Protein AF-A0A0L0CZX3-F1 (afdb_monomer_lite)

pLDDT: mean 78.78, std 16.46, range [32.69, 97.25]

Secondary structure (DSSP, 8-state):
-EE-TTS-----BTTTTGGGGG-SEEE--SS-----TTSBT--TT-TT--EEE--SS----HHHHHHHTTT-TT--EEE--SS--S-TT--GGG--PPP-TT--EEE-TTSHHHHHHHTTTTT-SEETTEEEEEETTEEEEEETT--------

Sequence (153 aa):
MLDLTHMNIKSIIYPLMIEAFFIPKIDLSNNSISEGYNGKGTLNFLYNLRELCLNNNKLKNFIFLMKNLYNLKLLEKLDVSNNHLVDMEQDLDQYEFVILPSLKYINISNTNIALLLNEKYKHKNILNTYNIVRHNNTVEYYNIPYRISEYNI

Foldseek 3Di:
DAEPAPVQDAWDAPPVCVVCLQPQEYAHEHHAYEQDPPRTRQPLSSLNHAYYHHDNYAYAAQQSVQVSCLNNLNHAEYEHANYAHYDLPDDLLPDDHRDNNNHAKYKHFNYVVLVCCVPVVVVDQDRNQWGWDDDDRITMTGGPPPPPPQDDD

Structure (mmCIF, N/CA/C/O backbone):
data_AF-A0A0L0CZX3-F1
#
_entry.id   AF-A0A0L0CZX3-F1
#
loop_
_atom_site.group_PDB
_atom_site.id
_atom_site.type_symbol
_atom_site.label_atom_id
_atom_site.label_alt_id
_atom_site.label_comp_id
_atom_site.label_asym_id
_atom_site.label_entity_id
_atom_site.label_seq_id
_atom_site.pdbx_PDB_ins_code
_atom_site.Cartn_x
_atom_site.Cartn_y
_atom_site.Cartn_z
_atom_site.occupancy
_atom_site.B_iso_or_equiv
_atom_site.auth_seq_id
_atom_site.auth_comp_id
_atom_site.auth_asym_id
_atom_site.auth_atom_id
_atom_site.pdbx_PDB_model_num
ATOM 1 N N . MET A 1 1 ? 0.659 -0.928 -18.078 1.00 91.56 1 MET A N 1
ATOM 2 C CA . MET A 1 1 ? 0.512 -1.710 -16.833 1.00 91.56 1 MET A CA 1
ATOM 3 C C . MET A 1 1 ? 1.497 -2.857 -16.916 1.00 91.56 1 MET A C 1
ATOM 5 O O . MET A 1 1 ? 1.606 -3.429 -17.992 1.00 91.56 1 MET A O 1
ATOM 9 N N . LEU A 1 2 ? 2.219 -3.141 -15.838 1.00 94.38 2 LEU A N 1
ATOM 10 C CA . LEU A 1 2 ? 3.127 -4.281 -15.722 1.00 94.38 2 LEU A CA 1
ATOM 11 C C . LEU A 1 2 ? 2.499 -5.293 -14.761 1.00 94.38 2 LEU A C 1
ATOM 13 O O . LEU A 1 2 ? 2.234 -4.954 -13.610 1.00 94.38 2 LEU A O 1
ATOM 17 N N . ASP A 1 3 ? 2.229 -6.494 -15.256 1.00 96.25 3 ASP A N 1
ATOM 18 C CA . ASP A 1 3 ? 1.679 -7.608 -14.483 1.00 96.25 3 ASP A CA 1
ATOM 19 C C . ASP A 1 3 ? 2.823 -8.544 -14.084 1.00 96.25 3 ASP A C 1
ATOM 21 O O . ASP A 1 3 ? 3.543 -9.054 -14.943 1.00 96.25 3 ASP A O 1
ATOM 25 N N . LEU A 1 4 ? 3.021 -8.705 -12.779 1.00 93.62 4 LEU A N 1
ATOM 26 C CA . LEU A 1 4 ? 4.022 -9.573 -12.163 1.00 93.62 4 LEU A CA 1
ATOM 27 C C . LEU A 1 4 ? 3.364 -10.539 -11.170 1.00 93.62 4 LEU A C 1
ATOM 29 O O . LEU A 1 4 ? 3.981 -10.958 -10.182 1.00 93.62 4 LEU A O 1
ATOM 33 N N . THR A 1 5 ? 2.090 -10.859 -11.386 1.00 96.88 5 THR A N 1
ATOM 34 C CA . THR A 1 5 ? 1.336 -11.730 -10.488 1.00 96.88 5 THR A CA 1
ATOM 35 C C . THR A 1 5 ? 1.850 -13.168 -10.540 1.00 96.88 5 THR A C 1
ATOM 37 O O . THR A 1 5 ? 2.301 -13.649 -11.578 1.00 96.88 5 THR A O 1
ATOM 40 N N . HIS A 1 6 ? 1.807 -13.876 -9.407 1.00 96.12 6 HIS A N 1
ATOM 41 C CA . HIS A 1 6 ? 2.163 -15.305 -9.321 1.00 96.12 6 HIS A CA 1
ATOM 42 C C . HIS A 1 6 ? 3.598 -15.668 -9.753 1.00 96.12 6 HIS A C 1
ATOM 44 O O . HIS A 1 6 ? 3.895 -16.825 -10.049 1.00 96.12 6 HIS A O 1
ATOM 50 N N . MET A 1 7 ? 4.527 -14.711 -9.743 1.00 94.88 7 MET A N 1
ATOM 51 C CA . MET A 1 7 ? 5.908 -14.919 -10.194 1.00 94.88 7 MET A CA 1
ATOM 52 C C . MET A 1 7 ? 6.859 -15.422 -9.092 1.00 94.88 7 MET A C 1
ATOM 54 O O . MET A 1 7 ? 8.066 -15.523 -9.313 1.00 94.88 7 MET A O 1
ATOM 58 N N . ASN A 1 8 ? 6.343 -15.732 -7.895 1.00 92.19 8 ASN A N 1
ATOM 59 C CA . ASN A 1 8 ? 7.135 -16.119 -6.718 1.00 92.19 8 ASN A CA 1
ATOM 60 C C . ASN A 1 8 ? 8.214 -15.076 -6.346 1.00 92.19 8 ASN A C 1
ATOM 62 O O . ASN A 1 8 ? 9.294 -15.402 -5.841 1.00 92.19 8 ASN A O 1
ATOM 66 N N . ILE A 1 9 ? 7.924 -13.797 -6.594 1.00 89.50 9 ILE A N 1
ATOM 67 C CA . ILE A 1 9 ? 8.816 -12.686 -6.272 1.00 89.50 9 ILE A CA 1
ATOM 68 C C . ILE A 1 9 ? 8.906 -12.567 -4.751 1.00 89.50 9 ILE A C 1
ATOM 70 O O . ILE A 1 9 ? 7.899 -12.472 -4.054 1.00 89.50 9 ILE A O 1
ATOM 74 N N . LYS A 1 10 ? 10.130 -12.571 -4.223 1.00 87.44 10 LYS A N 1
ATOM 75 C CA . LYS A 1 10 ? 10.396 -12.390 -2.783 1.00 87.44 10 LYS A CA 1
ATOM 76 C C . LYS A 1 10 ? 10.859 -10.981 -2.440 1.00 87.44 10 LYS A C 1
ATOM 78 O O . LYS A 1 10 ? 10.729 -10.540 -1.305 1.00 87.44 10 LYS A O 1
ATOM 83 N N . SER A 1 11 ? 11.432 -10.283 -3.413 1.00 80.56 11 SER A N 1
ATOM 84 C CA . SER A 1 11 ? 12.010 -8.961 -3.219 1.00 80.56 11 SER A CA 1
ATOM 85 C C . SER A 1 11 ? 12.056 -8.203 -4.532 1.00 80.56 11 SER A C 1
ATOM 87 O O . SER A 1 11 ? 12.367 -8.779 -5.572 1.00 80.56 11 SER A O 1
ATOM 89 N N . ILE A 1 12 ? 11.842 -6.899 -4.441 1.00 77.25 12 ILE A N 1
ATOM 90 C CA . ILE A 1 12 ? 11.952 -5.951 -5.545 1.00 77.25 12 ILE A CA 1
ATOM 91 C C . ILE A 1 12 ? 13.240 -5.168 -5.354 1.00 77.25 12 ILE A C 1
ATOM 93 O O . ILE A 1 12 ? 13.405 -4.485 -4.348 1.00 77.25 12 ILE A O 1
ATOM 97 N N . ILE A 1 13 ? 14.193 -5.340 -6.263 1.00 71.62 13 ILE A N 1
ATOM 98 C CA . ILE A 1 13 ? 15.561 -4.860 -6.065 1.00 71.62 13 ILE A CA 1
ATOM 99 C C . ILE A 1 13 ? 15.889 -3.844 -7.152 1.00 71.62 13 ILE A C 1
ATOM 101 O O . ILE A 1 13 ? 15.794 -4.136 -8.342 1.00 71.62 13 ILE A O 1
ATOM 105 N N . TYR A 1 14 ? 16.312 -2.654 -6.742 1.00 69.81 14 TYR A N 1
ATOM 106 C CA . TYR A 1 14 ? 16.993 -1.716 -7.626 1.00 69.81 14 TYR A CA 1
ATOM 107 C C . TYR A 1 14 ? 18.432 -2.207 -7.890 1.00 69.81 14 TYR A C 1
ATOM 109 O O . TYR A 1 14 ? 19.102 -2.592 -6.929 1.00 69.81 14 TYR A O 1
ATOM 117 N N . PRO A 1 15 ? 18.942 -2.194 -9.139 1.00 70.38 15 PRO A N 1
ATOM 118 C CA . PRO A 1 15 ? 18.359 -1.597 -10.346 1.00 70.38 15 PRO A CA 1
ATOM 119 C C . PRO A 1 15 ? 17.581 -2.572 -11.252 1.00 70.38 15 PRO A C 1
ATOM 121 O O . PRO A 1 15 ? 17.220 -2.192 -12.358 1.00 70.38 15 PRO A O 1
ATOM 124 N N . LEU A 1 16 ? 17.286 -3.808 -10.830 1.00 74.81 16 LEU A N 1
ATOM 125 C CA . LEU A 1 16 ? 16.643 -4.816 -11.697 1.00 74.81 16 LEU A CA 1
ATOM 126 C C . LEU A 1 16 ? 15.262 -4.397 -12.225 1.00 74.81 16 LEU A C 1
ATOM 128 O O . LEU A 1 16 ? 14.815 -4.904 -13.245 1.00 74.81 16 LEU A O 1
ATOM 132 N N . MET A 1 17 ? 14.594 -3.462 -11.549 1.00 78.31 17 MET A N 1
ATOM 133 C CA . MET A 1 17 ? 13.310 -2.896 -11.973 1.00 78.31 17 MET A CA 1
ATOM 134 C C . MET A 1 17 ? 13.424 -1.464 -12.517 1.00 78.31 17 MET A C 1
ATOM 136 O O . MET A 1 17 ? 12.423 -0.754 -12.577 1.00 78.31 17 MET A O 1
ATOM 140 N N . ILE A 1 18 ? 14.617 -1.021 -12.931 1.00 81.12 18 ILE A N 1
ATOM 141 C CA . ILE A 1 18 ? 14.816 0.328 -13.485 1.00 81.12 18 ILE A CA 1
ATOM 142 C C . ILE A 1 18 ? 13.925 0.588 -14.707 1.00 81.12 18 ILE A C 1
ATOM 144 O O . ILE A 1 18 ? 13.400 1.682 -14.861 1.00 81.12 18 ILE A O 1
ATOM 148 N N . GLU A 1 19 ? 13.666 -0.421 -15.538 1.00 83.06 19 GLU A N 1
ATOM 149 C CA . GLU A 1 19 ? 12.790 -0.277 -16.708 1.00 83.06 19 GLU A CA 1
ATOM 150 C C . GLU A 1 19 ? 11.323 -0.049 -16.315 1.00 83.06 19 GLU A C 1
ATOM 152 O O . GLU A 1 19 ? 10.570 0.609 -17.034 1.00 83.06 19 GLU A O 1
ATOM 157 N N . ALA A 1 20 ? 10.922 -0.504 -15.122 1.00 85.19 20 ALA A N 1
ATOM 158 C CA . ALA A 1 20 ? 9.590 -0.257 -14.585 1.00 85.19 20 ALA A CA 1
ATOM 159 C C . ALA A 1 20 ? 9.398 1.197 -14.107 1.00 85.19 20 ALA A C 1
ATOM 161 O O . ALA A 1 20 ? 8.282 1.575 -13.757 1.00 85.19 20 ALA A O 1
ATOM 162 N N . PHE A 1 21 ? 10.446 2.032 -14.121 1.00 85.12 21 PHE A N 1
ATOM 163 C CA . PHE A 1 21 ? 10.418 3.427 -13.664 1.00 85.12 21 PHE A CA 1
ATOM 164 C C . PHE A 1 21 ? 9.335 4.281 -14.336 1.00 85.12 21 PHE A C 1
ATOM 166 O O . PHE A 1 21 ? 8.788 5.193 -13.714 1.00 85.12 21 PHE A O 1
ATOM 173 N N . PHE A 1 22 ? 9.016 3.994 -15.599 1.00 89.19 22 PHE A N 1
ATOM 174 C CA . PHE A 1 22 ? 8.003 4.723 -16.370 1.00 89.19 22 PHE A CA 1
ATOM 175 C C . PHE A 1 22 ? 6.613 4.086 -16.298 1.00 89.19 22 PHE A C 1
ATOM 177 O O . PHE A 1 22 ? 5.665 4.608 -16.884 1.00 89.19 22 PHE A O 1
ATOM 184 N N . ILE A 1 23 ? 6.470 2.955 -15.606 1.00 92.75 23 ILE A N 1
ATOM 185 C CA . ILE A 1 23 ? 5.218 2.214 -15.564 1.00 92.75 23 ILE A CA 1
ATOM 186 C C . ILE A 1 23 ? 4.297 2.822 -14.495 1.00 92.75 23 ILE A C 1
ATOM 188 O O . ILE A 1 23 ? 4.614 2.774 -13.308 1.00 92.75 23 ILE A O 1
ATOM 192 N N . PRO A 1 24 ? 3.110 3.336 -14.871 1.00 95.38 24 PRO A N 1
ATOM 193 C CA . PRO A 1 24 ? 2.203 3.978 -13.920 1.00 95.38 24 PRO A CA 1
ATOM 194 C C . PRO A 1 24 ? 1.392 2.979 -13.087 1.00 95.38 24 PRO A C 1
ATOM 196 O O . PRO A 1 24 ? 0.789 3.363 -12.090 1.00 95.38 24 PRO A O 1
ATOM 199 N N . LYS A 1 25 ? 1.344 1.707 -13.492 1.00 96.81 25 LYS A N 1
ATOM 200 C CA . LYS A 1 25 ? 0.588 0.658 -12.804 1.00 96.81 25 LYS A CA 1
ATOM 201 C C . LYS A 1 25 ? 1.361 -0.645 -12.778 1.00 96.81 25 LYS A C 1
ATOM 203 O O . LYS A 1 25 ? 1.661 -1.172 -13.854 1.00 96.81 25 LYS A O 1
ATOM 208 N N . ILE A 1 26 ? 1.602 -1.166 -11.583 1.00 94.69 26 ILE A N 1
ATOM 209 C CA . ILE A 1 26 ? 2.274 -2.446 -11.368 1.00 94.69 26 ILE A CA 1
ATOM 210 C C . ILE A 1 26 ? 1.392 -3.331 -10.490 1.00 94.69 26 ILE A C 1
ATOM 212 O O . ILE A 1 26 ? 0.958 -2.910 -9.416 1.00 94.69 26 ILE A O 1
ATOM 216 N N . ASP A 1 27 ? 1.158 -4.558 -10.944 1.00 96.56 27 ASP A N 1
ATOM 217 C CA . ASP A 1 27 ? 0.510 -5.602 -10.158 1.00 96.56 27 ASP A CA 1
ATOM 218 C C . ASP A 1 27 ? 1.549 -6.629 -9.699 1.00 96.56 27 ASP A C 1
ATOM 220 O O . ASP A 1 27 ? 2.190 -7.285 -10.513 1.00 96.56 27 ASP A O 1
ATOM 224 N N . LEU A 1 28 ? 1.746 -6.730 -8.388 1.00 94.62 28 LEU A N 1
ATOM 225 C CA . LEU A 1 28 ? 2.657 -7.656 -7.710 1.00 94.62 28 LEU A CA 1
ATOM 226 C C . LEU A 1 28 ? 1.886 -8.603 -6.784 1.00 94.62 28 LEU A C 1
ATOM 228 O O . LEU A 1 28 ? 2.460 -9.179 -5.849 1.00 94.62 28 LEU A O 1
ATOM 232 N N . SER A 1 29 ? 0.585 -8.761 -7.011 1.00 96.88 29 SER A N 1
ATOM 233 C CA . SER A 1 29 ? -0.258 -9.613 -6.188 1.00 96.88 29 SER A CA 1
ATOM 234 C C . SER A 1 29 ? 0.139 -11.089 -6.272 1.00 96.88 29 SER A C 1
ATOM 236 O O . SER A 1 29 ? 0.725 -11.549 -7.255 1.00 96.88 29 SER A O 1
ATOM 238 N N . ASN A 1 30 ? -0.181 -11.849 -5.224 1.00 97.25 30 ASN A N 1
ATOM 239 C CA . ASN A 1 30 ? 0.056 -13.296 -5.161 1.00 97.25 30 ASN A CA 1
ATOM 240 C C . ASN A 1 30 ? 1.539 -13.678 -5.324 1.00 97.25 30 ASN A C 1
ATOM 242 O O . ASN A 1 30 ? 1.905 -14.559 -6.102 1.00 97.25 30 ASN A O 1
ATOM 246 N N . ASN A 1 31 ? 2.409 -12.996 -4.584 1.00 94.44 31 ASN A N 1
ATOM 247 C CA . ASN A 1 31 ? 3.841 -13.273 -4.541 1.00 94.44 31 ASN A CA 1
ATOM 248 C C . ASN A 1 31 ? 4.267 -13.651 -3.107 1.00 94.44 31 ASN A C 1
ATOM 250 O O . ASN A 1 31 ? 3.466 -14.077 -2.277 1.00 94.44 31 ASN A O 1
ATOM 254 N N . SER A 1 32 ? 5.561 -13.586 -2.805 1.00 92.81 32 SER A N 1
ATOM 255 C CA . SER A 1 32 ? 6.111 -13.814 -1.462 1.00 92.81 32 SER A CA 1
ATOM 256 C C . SER A 1 32 ? 6.887 -12.595 -0.968 1.00 92.81 32 SER A C 1
ATOM 258 O O . SER A 1 32 ? 7.879 -12.745 -0.253 1.00 92.81 32 SER A O 1
ATOM 260 N N . ILE A 1 33 ? 6.455 -11.397 -1.364 1.00 88.69 33 ILE A N 1
ATOM 261 C CA . ILE A 1 33 ? 7.120 -10.146 -1.009 1.00 88.69 33 ILE A CA 1
ATOM 262 C C . ILE A 1 33 ? 6.909 -9.893 0.480 1.00 88.69 33 ILE A C 1
ATOM 264 O O . ILE A 1 33 ? 5.782 -9.874 0.968 1.00 88.69 33 ILE A O 1
ATOM 268 N N . SER A 1 34 ? 8.008 -9.684 1.190 1.00 84.25 34 SER A N 1
ATOM 269 C CA . SER A 1 34 ? 8.022 -9.164 2.553 1.00 84.25 34 SER A CA 1
ATOM 270 C C . SER A 1 34 ? 8.750 -7.832 2.565 1.00 84.25 34 SER A C 1
ATOM 272 O O . SER A 1 34 ? 9.667 -7.606 1.770 1.00 84.25 34 SER A O 1
ATOM 274 N N . GLU A 1 35 ? 8.387 -6.960 3.486 1.00 71.19 35 GLU A N 1
ATOM 275 C CA . GLU A 1 35 ? 9.067 -5.694 3.663 1.00 71.19 35 GLU A CA 1
ATOM 276 C C . GLU A 1 35 ? 10.480 -5.891 4.248 1.00 71.19 35 GLU A C 1
ATOM 278 O O . GLU A 1 35 ? 10.681 -6.647 5.197 1.00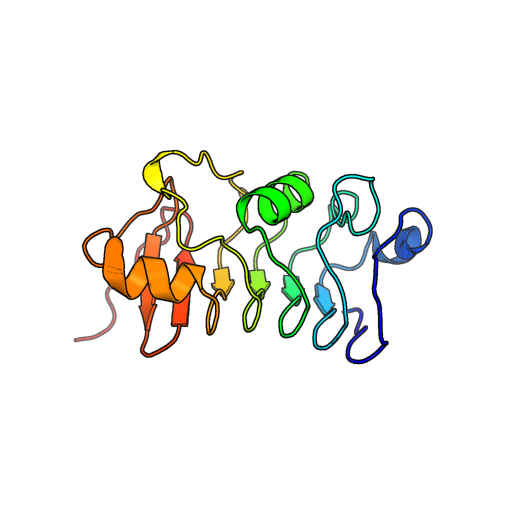 71.19 35 GLU A O 1
ATOM 283 N N . GLY A 1 36 ? 11.485 -5.252 3.640 1.00 57.53 36 GLY A N 1
ATOM 284 C CA . GLY A 1 36 ? 12.886 -5.352 4.054 1.00 57.53 36 GLY A CA 1
ATOM 285 C C . GLY A 1 36 ? 13.525 -3.987 4.302 1.00 57.53 36 GLY A C 1
ATOM 286 O O . GLY A 1 36 ? 13.514 -3.119 3.436 1.00 57.53 36 GLY A O 1
ATOM 287 N N . TYR A 1 37 ? 14.142 -3.809 5.474 1.00 45.22 37 TYR A N 1
ATOM 288 C CA . TYR A 1 37 ? 14.894 -2.609 5.917 1.00 45.22 37 TYR A CA 1
ATOM 289 C C . TYR A 1 37 ? 16.257 -2.427 5.240 1.00 45.22 37 TYR A C 1
ATOM 291 O O . TYR A 1 37 ? 16.957 -1.453 5.494 1.00 45.22 37 TYR A O 1
ATOM 299 N N . ASN A 1 38 ? 16.640 -3.351 4.365 1.00 48.91 38 ASN A N 1
ATOM 300 C CA . ASN A 1 38 ? 17.970 -3.442 3.765 1.00 48.91 38 ASN A CA 1
ATOM 301 C C . ASN A 1 38 ? 18.027 -2.966 2.301 1.00 48.91 38 ASN A C 1
ATOM 303 O O . ASN A 1 38 ? 18.965 -3.323 1.593 1.00 48.91 38 ASN A O 1
ATOM 307 N N . GLY A 1 39 ? 17.024 -2.227 1.813 1.00 49.81 39 GLY A N 1
ATOM 308 C CA . GLY A 1 39 ? 16.955 -1.823 0.401 1.00 49.81 39 GLY A CA 1
ATOM 309 C C . GLY A 1 39 ? 16.444 -2.921 -0.547 1.00 49.81 39 GLY A C 1
ATOM 310 O O . GLY A 1 39 ? 16.261 -2.673 -1.736 1.00 49.81 39 GLY A O 1
ATOM 311 N N . LYS A 1 40 ? 16.177 -4.137 -0.048 1.00 48.31 40 LYS A N 1
ATOM 312 C CA . LYS A 1 40 ? 15.485 -5.193 -0.802 1.00 48.31 40 LYS A CA 1
ATOM 313 C C . LYS A 1 40 ? 13.980 -5.041 -0.585 1.00 48.31 40 LYS A C 1
ATOM 315 O O . LYS A 1 40 ? 13.518 -5.033 0.549 1.00 48.31 40 LYS A O 1
ATOM 320 N N . GLY A 1 41 ? 13.213 -4.947 -1.665 1.00 53.69 41 GLY A N 1
ATOM 321 C CA . GLY A 1 41 ? 11.766 -4.712 -1.617 1.00 53.69 41 GLY A CA 1
ATOM 322 C C . GLY A 1 41 ? 11.361 -3.236 -1.645 1.00 53.69 41 GLY A C 1
ATOM 323 O O . GLY A 1 41 ? 10.180 -2.939 -1.487 1.00 53.69 41 GLY A O 1
ATOM 324 N N . THR A 1 42 ? 12.297 -2.304 -1.843 1.00 66.94 42 THR A N 1
ATOM 325 C CA . THR A 1 42 ? 11.985 -0.871 -1.838 1.00 66.94 42 THR A CA 1
ATOM 326 C C . THR A 1 42 ? 11.465 -0.432 -3.198 1.00 66.94 42 THR A C 1
ATOM 328 O O . THR A 1 42 ? 12.210 -0.398 -4.170 1.00 66.94 42 THR A O 1
ATOM 331 N N . LEU A 1 43 ? 10.193 -0.049 -3.258 1.00 77.56 43 LEU A N 1
ATOM 332 C CA . LEU A 1 43 ? 9.554 0.509 -4.455 1.00 77.56 43 LEU A CA 1
ATOM 333 C C . LEU A 1 43 ? 9.788 2.022 -4.601 1.00 77.56 43 LEU A C 1
ATOM 335 O O . LEU A 1 43 ? 9.314 2.623 -5.556 1.00 77.56 43 LEU A O 1
ATOM 339 N N . ASN A 1 44 ? 10.529 2.639 -3.674 1.00 80.25 44 ASN A N 1
ATOM 340 C CA . ASN A 1 44 ? 10.709 4.090 -3.540 1.00 80.25 44 ASN A CA 1
ATOM 341 C C . ASN A 1 44 ? 11.313 4.806 -4.764 1.00 80.25 44 ASN A C 1
ATOM 343 O O . ASN A 1 44 ? 11.257 6.030 -4.813 1.00 80.25 44 ASN A O 1
ATOM 347 N N . PHE A 1 45 ? 11.887 4.083 -5.728 1.00 84.69 45 PHE A N 1
ATOM 348 C CA . PHE A 1 45 ? 12.451 4.648 -6.955 1.00 84.69 45 PHE A CA 1
ATOM 349 C C . PHE A 1 45 ? 11.439 4.729 -8.110 1.00 84.69 45 PHE A C 1
ATOM 351 O O . PHE A 1 45 ? 11.740 5.315 -9.145 1.00 84.69 45 PHE A O 1
ATOM 358 N N . LEU A 1 46 ? 10.242 4.155 -7.965 1.00 89.38 46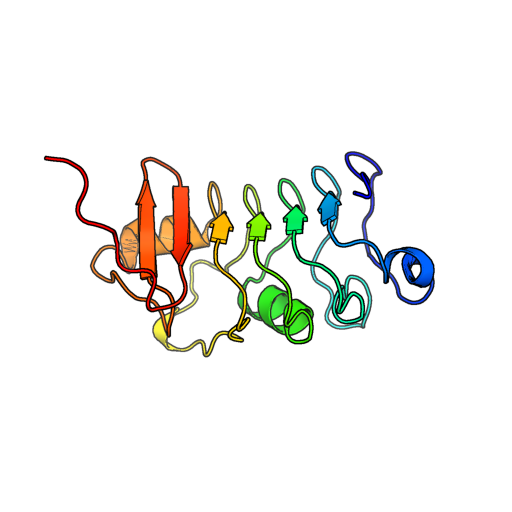 LEU A N 1
ATOM 359 C CA . LEU A 1 46 ? 9.208 4.142 -9.004 1.00 89.38 46 LEU A CA 1
ATOM 360 C C . LEU A 1 46 ? 8.343 5.411 -8.950 1.00 89.38 46 LEU A C 1
ATOM 362 O O . LEU A 1 46 ? 7.126 5.338 -8.811 1.00 89.38 46 LEU A O 1
ATOM 366 N N . TYR A 1 47 ? 8.957 6.592 -9.041 1.00 89.06 47 TYR A N 1
ATOM 367 C CA . TYR A 1 47 ? 8.292 7.881 -8.774 1.00 89.06 47 TYR A CA 1
ATOM 368 C C . TYR A 1 47 ? 7.062 8.174 -9.658 1.00 89.06 47 TYR A C 1
ATOM 370 O O . TYR A 1 47 ? 6.223 8.986 -9.271 1.00 89.06 47 TYR A O 1
ATOM 378 N N . ASN A 1 48 ? 6.933 7.511 -10.816 1.00 92.69 48 ASN A N 1
ATOM 379 C CA . ASN A 1 48 ? 5.786 7.646 -11.725 1.00 92.69 48 ASN A CA 1
ATOM 380 C C . ASN A 1 48 ? 4.609 6.712 -11.404 1.00 92.69 48 ASN A C 1
ATOM 382 O O . ASN A 1 48 ? 3.582 6.768 -12.086 1.00 92.69 48 ASN A O 1
ATOM 386 N N . LEU A 1 49 ? 4.748 5.839 -10.404 1.00 94.75 49 LEU A N 1
ATOM 387 C CA . LEU A 1 49 ? 3.733 4.854 -10.058 1.00 94.75 49 LEU A CA 1
ATOM 388 C C . LEU A 1 49 ? 2.477 5.539 -9.502 1.00 94.75 49 LEU A C 1
ATOM 390 O O . LEU A 1 49 ? 2.555 6.334 -8.568 1.00 94.75 49 LEU A O 1
ATOM 394 N N . ARG A 1 50 ? 1.320 5.197 -10.072 1.00 96.31 50 ARG A N 1
ATOM 395 C CA . ARG A 1 50 ? -0.013 5.679 -9.680 1.00 96.31 50 ARG A CA 1
ATOM 396 C C . ARG A 1 50 ? -0.867 4.587 -9.051 1.00 96.31 50 ARG A C 1
ATOM 398 O O . ARG A 1 50 ? -1.644 4.875 -8.147 1.00 96.31 50 ARG A O 1
ATOM 405 N N . GLU A 1 51 ? -0.720 3.345 -9.500 1.00 96.69 51 GLU A N 1
ATOM 406 C CA . GLU A 1 51 ? -1.447 2.194 -8.957 1.00 96.69 51 GLU A CA 1
ATOM 407 C C . GLU A 1 51 ? -0.480 1.055 -8.620 1.00 96.69 51 GLU A C 1
ATOM 409 O O . GLU A 1 51 ? 0.343 0.660 -9.452 1.00 96.69 51 GLU A O 1
ATOM 414 N N . LEU A 1 52 ? -0.598 0.518 -7.406 1.00 95.06 52 LEU A N 1
ATOM 415 C CA . LEU A 1 52 ? 0.229 -0.578 -6.909 1.00 95.06 52 LEU A CA 1
ATOM 416 C C . LEU A 1 52 ? -0.642 -1.644 -6.240 1.00 95.06 52 LEU A C 1
ATOM 418 O O . LEU A 1 52 ? -1.299 -1.360 -5.238 1.00 95.06 52 LEU A O 1
ATOM 422 N N . CYS A 1 53 ? -0.607 -2.869 -6.762 1.00 96.06 53 CYS A N 1
ATOM 423 C CA . CYS A 1 53 ? -1.258 -4.025 -6.142 1.00 96.06 53 CYS A CA 1
ATOM 424 C C . CYS A 1 53 ? -0.207 -4.922 -5.474 1.00 96.06 53 CYS A C 1
ATOM 426 O O . CYS A 1 53 ? 0.722 -5.395 -6.122 1.00 96.06 53 CYS A O 1
ATOM 428 N N . LEU A 1 54 ? -0.345 -5.137 -4.170 1.00 94.81 54 LEU A N 1
ATOM 429 C CA . LEU A 1 54 ? 0.510 -5.959 -3.304 1.00 94.81 54 LEU A CA 1
ATOM 430 C C . LEU A 1 54 ? -0.319 -6.966 -2.487 1.00 94.81 54 LEU A C 1
ATOM 432 O O . LEU A 1 54 ? 0.184 -7.555 -1.525 1.00 94.81 54 LEU A O 1
ATOM 436 N N . ASN A 1 55 ? -1.583 -7.185 -2.844 1.00 95.38 55 ASN A N 1
ATOM 437 C CA . ASN A 1 55 ? -2.448 -8.120 -2.140 1.00 95.38 55 ASN A CA 1
ATOM 438 C C . ASN A 1 55 ? -1.934 -9.563 -2.215 1.00 95.38 55 ASN A C 1
ATOM 440 O O . ASN A 1 55 ? -1.296 -9.956 -3.193 1.00 95.38 55 ASN A O 1
ATOM 444 N N . ASN A 1 56 ? -2.223 -10.357 -1.182 1.00 96.31 56 ASN A N 1
ATOM 445 C CA . ASN A 1 56 ? -1.744 -11.740 -1.051 1.00 96.31 56 ASN A CA 1
ATOM 446 C C . ASN A 1 56 ? -0.206 -11.835 -1.115 1.00 96.31 56 ASN A C 1
ATOM 448 O O . ASN A 1 56 ? 0.365 -12.511 -1.972 1.00 96.31 56 ASN A O 1
ATOM 452 N N . ASN A 1 57 ? 0.470 -11.120 -0.218 1.00 93.94 57 ASN A N 1
ATOM 453 C CA . ASN A 1 57 ? 1.919 -11.189 -0.028 1.00 93.94 57 ASN A CA 1
ATOM 454 C C . ASN A 1 57 ? 2.237 -11.522 1.443 1.00 93.94 57 ASN A C 1
ATOM 456 O O . ASN A 1 57 ? 1.410 -12.076 2.165 1.00 93.94 57 ASN A O 1
ATOM 460 N N . LYS A 1 58 ? 3.466 -11.258 1.893 1.00 92.00 58 LYS A N 1
ATOM 461 C CA . LYS A 1 58 ? 3.934 -11.530 3.259 1.00 92.00 58 LYS A CA 1
ATOM 462 C C . LYS A 1 58 ? 4.274 -10.238 3.994 1.00 92.00 58 LYS A C 1
ATOM 464 O O . LYS A 1 58 ? 5.243 -10.219 4.753 1.00 92.00 58 LYS A O 1
ATOM 469 N N . LEU A 1 59 ? 3.505 -9.173 3.751 1.00 89.19 59 LEU A N 1
ATOM 470 C CA . LEU A 1 59 ? 3.743 -7.883 4.386 1.00 89.19 59 LEU A CA 1
ATOM 471 C C . LEU A 1 59 ? 3.336 -7.933 5.867 1.00 89.19 59 LEU A C 1
ATOM 473 O O . LEU A 1 59 ? 2.230 -8.390 6.162 1.00 89.19 59 LEU A O 1
ATOM 477 N N . LYS A 1 60 ? 4.195 -7.485 6.789 1.00 86.56 60 LYS A N 1
ATOM 478 C CA . LYS A 1 60 ? 3.991 -7.583 8.247 1.00 86.56 60 LYS A CA 1
ATOM 479 C C . LYS A 1 60 ? 3.987 -6.257 9.016 1.00 86.56 60 LYS A C 1
ATOM 481 O O . LYS A 1 60 ? 3.658 -6.234 10.197 1.00 86.56 60 LYS A O 1
ATOM 486 N N . ASN A 1 61 ? 4.361 -5.150 8.379 1.00 82.94 61 ASN A N 1
ATOM 487 C CA . ASN A 1 61 ? 4.496 -3.866 9.061 1.00 82.94 61 ASN A CA 1
ATOM 488 C C . ASN A 1 61 ? 4.062 -2.695 8.171 1.00 82.94 61 ASN A C 1
ATOM 490 O O . ASN A 1 61 ? 4.758 -2.297 7.235 1.00 82.94 61 ASN A O 1
ATOM 494 N N . PHE A 1 62 ? 2.915 -2.111 8.503 1.00 82.25 62 PHE A N 1
ATOM 495 C CA . PHE A 1 62 ? 2.261 -1.043 7.765 1.00 82.25 62 PHE A CA 1
ATOM 496 C C . PHE A 1 62 ? 3.087 0.236 7.792 1.00 82.25 62 PHE A C 1
ATOM 498 O O . PHE A 1 62 ? 3.282 0.871 6.762 1.00 82.25 62 PHE A O 1
ATOM 505 N N . ILE A 1 63 ? 3.632 0.599 8.954 1.00 80.69 63 ILE A N 1
ATOM 506 C CA . ILE A 1 63 ? 4.459 1.803 9.101 1.00 80.69 63 ILE A CA 1
ATOM 507 C C . ILE A 1 63 ? 5.698 1.684 8.227 1.00 80.69 63 ILE A C 1
ATOM 509 O O . ILE A 1 63 ? 6.069 2.621 7.521 1.00 80.69 63 ILE A O 1
ATOM 513 N N . PHE A 1 64 ? 6.343 0.522 8.265 1.00 81.94 64 PHE A N 1
ATOM 514 C CA . PHE A 1 64 ? 7.520 0.263 7.465 1.00 81.94 64 PHE A CA 1
ATOM 515 C C . PHE A 1 64 ? 7.172 0.242 5.973 1.00 81.94 64 PHE A C 1
ATOM 517 O O . PHE A 1 64 ? 7.879 0.867 5.185 1.00 81.94 64 PHE A O 1
ATOM 524 N N . LEU A 1 65 ? 6.055 -0.368 5.572 1.00 85.31 65 LEU A N 1
ATOM 525 C CA . LEU A 1 65 ? 5.551 -0.273 4.202 1.00 85.31 65 LEU A CA 1
ATOM 526 C C . LEU A 1 65 ? 5.391 1.192 3.772 1.00 85.31 65 LEU A C 1
ATOM 528 O O . LEU A 1 65 ? 5.994 1.598 2.783 1.00 85.31 65 LEU A O 1
ATOM 532 N N . MET A 1 66 ? 4.674 2.011 4.543 1.00 83.62 66 MET A N 1
ATOM 533 C CA . MET A 1 66 ? 4.463 3.429 4.230 1.00 83.62 66 MET A CA 1
ATOM 534 C C . MET A 1 66 ? 5.787 4.205 4.147 1.00 83.62 66 MET A C 1
ATOM 536 O O . MET A 1 66 ? 5.968 5.020 3.240 1.00 83.62 66 MET A O 1
ATOM 540 N N . LYS A 1 67 ? 6.765 3.894 5.011 1.00 82.62 67 LYS A N 1
ATOM 541 C CA . LYS A 1 67 ? 8.134 4.429 4.916 1.00 82.62 67 LYS A CA 1
ATOM 542 C C . LYS A 1 67 ? 8.841 4.034 3.621 1.00 82.62 67 LYS A C 1
ATOM 544 O O . LYS A 1 67 ? 9.574 4.853 3.092 1.00 82.62 67 LYS A O 1
ATOM 549 N N . ASN A 1 68 ? 8.613 2.845 3.067 1.00 83.31 68 ASN A N 1
ATOM 550 C CA . ASN A 1 68 ? 9.185 2.453 1.770 1.00 83.31 68 ASN A CA 1
ATOM 551 C C . ASN A 1 68 ? 8.478 3.081 0.573 1.00 83.31 68 ASN A C 1
ATOM 553 O O . ASN A 1 68 ? 9.055 3.146 -0.509 1.00 83.31 68 ASN A O 1
ATOM 557 N N . LEU A 1 69 ? 7.245 3.544 0.748 1.00 87.56 69 LEU A N 1
ATOM 558 C CA . LEU A 1 69 ? 6.479 4.191 -0.312 1.00 87.56 69 LEU A CA 1
ATOM 559 C C . LEU A 1 69 ? 6.619 5.719 -0.279 1.00 87.56 69 LEU A C 1
ATOM 561 O O . LEU A 1 69 ? 6.065 6.388 -1.142 1.00 87.56 69 LEU A O 1
ATOM 565 N N . TYR A 1 70 ? 7.384 6.288 0.662 1.00 85.88 70 TYR A N 1
ATOM 566 C CA . TYR A 1 70 ? 7.428 7.734 0.934 1.00 85.88 70 TYR A CA 1
ATOM 567 C C . TYR A 1 70 ? 7.737 8.626 -0.277 1.00 85.88 70 TYR A C 1
ATOM 569 O O . TYR A 1 70 ? 7.289 9.774 -0.331 1.00 85.88 70 TYR A O 1
ATOM 577 N N . ASN A 1 71 ? 8.491 8.107 -1.243 1.00 87.19 71 ASN A N 1
ATOM 578 C CA . ASN A 1 71 ? 8.870 8.798 -2.472 1.00 87.19 71 ASN A CA 1
ATOM 579 C C . ASN A 1 71 ? 7.841 8.668 -3.602 1.00 87.19 71 ASN A C 1
ATOM 581 O O . ASN A 1 71 ? 7.942 9.380 -4.599 1.00 87.19 71 ASN A O 1
ATOM 585 N N . LEU A 1 72 ? 6.832 7.810 -3.458 1.00 91.00 72 LEU A N 1
ATOM 586 C CA . LEU A 1 72 ? 5.790 7.593 -4.459 1.00 91.00 72 LEU A CA 1
ATOM 587 C C . LEU A 1 72 ? 4.731 8.694 -4.384 1.00 91.00 72 LEU A C 1
ATOM 589 O O . LEU A 1 72 ? 3.570 8.466 -4.051 1.00 91.00 72 LEU A O 1
ATOM 593 N N . LYS A 1 73 ? 5.148 9.930 -4.671 1.00 91.06 73 LYS A N 1
ATOM 594 C CA . LYS A 1 73 ? 4.309 11.130 -4.541 1.00 91.06 73 LYS A CA 1
ATOM 595 C C . LYS A 1 73 ? 3.106 11.129 -5.485 1.00 91.06 73 LYS A C 1
ATOM 597 O O . LYS A 1 73 ? 2.143 11.840 -5.212 1.00 91.06 73 LYS A O 1
ATOM 602 N N . LEU A 1 74 ? 3.157 10.340 -6.558 1.00 94.31 74 LEU A N 1
ATOM 603 C CA . LEU A 1 74 ? 2.080 10.178 -7.533 1.00 94.31 74 LEU A CA 1
ATOM 604 C C . LEU A 1 74 ? 1.184 8.960 -7.266 1.00 94.31 74 LEU A C 1
ATOM 606 O O . LEU A 1 74 ? 0.238 8.760 -8.022 1.00 94.31 74 LEU A O 1
ATOM 610 N N . LEU A 1 75 ? 1.444 8.165 -6.219 1.00 93.62 75 LEU A N 1
ATOM 611 C CA . LEU A 1 75 ? 0.641 6.979 -5.926 1.00 93.62 75 LEU A CA 1
ATOM 612 C C . LEU A 1 75 ? -0.774 7.392 -5.523 1.00 93.62 75 LEU A C 1
ATOM 614 O O . LEU A 1 75 ? -0.954 8.116 -4.549 1.00 93.62 75 LEU A O 1
ATOM 618 N N . GLU A 1 76 ? -1.765 6.914 -6.267 1.00 93.25 76 GLU A N 1
ATOM 619 C CA . GLU A 1 76 ? -3.183 7.211 -6.067 1.00 93.25 76 GLU A CA 1
ATOM 620 C C . GLU A 1 76 ? -3.938 6.037 -5.451 1.00 93.25 76 GLU A C 1
ATOM 622 O O . GLU A 1 76 ? -4.849 6.255 -4.650 1.00 93.25 76 GLU A O 1
ATOM 627 N N . LYS A 1 77 ? -3.564 4.804 -5.813 1.00 92.06 77 LYS A N 1
ATOM 628 C CA . LYS A 1 77 ? -4.203 3.579 -5.324 1.00 92.06 77 LYS A CA 1
ATOM 629 C C . LYS A 1 77 ? -3.173 2.564 -4.854 1.00 92.06 77 LYS A C 1
ATOM 631 O O . LYS A 1 77 ? -2.218 2.264 -5.574 1.00 92.06 77 LYS A O 1
ATOM 636 N N . LEU A 1 78 ? -3.418 2.001 -3.678 1.00 92.44 78 LEU A N 1
ATOM 637 C CA . LEU A 1 78 ? -2.595 0.959 -3.078 1.00 92.44 78 LEU A CA 1
ATOM 638 C C . LEU A 1 78 ? -3.476 -0.199 -2.600 1.00 92.44 78 LEU A C 1
ATOM 640 O O . LEU A 1 78 ? -4.304 -0.019 -1.718 1.00 92.44 78 LEU A O 1
ATOM 644 N N . ASP A 1 79 ? -3.296 -1.398 -3.140 1.00 93.06 79 ASP A N 1
ATOM 645 C CA . ASP A 1 79 ? -3.937 -2.594 -2.585 1.00 93.06 79 ASP A CA 1
ATOM 646 C C . ASP A 1 79 ? -2.921 -3.406 -1.788 1.00 93.06 79 ASP A C 1
ATOM 648 O O . ASP A 1 79 ? -1.929 -3.870 -2.339 1.00 93.06 79 ASP A O 1
ATOM 652 N N . VAL A 1 80 ? -3.151 -3.564 -0.488 1.00 92.56 80 VAL A N 1
ATOM 653 C CA . VAL A 1 80 ? -2.312 -4.358 0.425 1.00 92.56 80 VAL A CA 1
ATOM 654 C C . VAL A 1 80 ? -3.150 -5.387 1.181 1.00 92.56 80 VAL A C 1
ATOM 656 O O . VAL A 1 80 ? -2.714 -5.916 2.205 1.00 92.56 80 VAL A O 1
ATOM 659 N N . SER A 1 81 ? -4.351 -5.680 0.685 1.00 91.94 81 SER A N 1
ATOM 660 C CA . SER A 1 81 ? -5.268 -6.636 1.294 1.00 91.94 81 SER A CA 1
ATOM 661 C C . SER A 1 81 ? -4.653 -8.028 1.423 1.00 91.94 81 SER A C 1
ATOM 663 O O . SER A 1 81 ? -3.735 -8.397 0.686 1.00 91.94 81 SER A O 1
ATOM 665 N N . ASN A 1 82 ? -5.165 -8.832 2.353 1.00 93.44 82 ASN A N 1
ATOM 666 C CA . ASN A 1 82 ? -4.678 -10.199 2.577 1.00 93.44 82 ASN A CA 1
ATOM 667 C C . ASN A 1 82 ? -3.164 -10.233 2.897 1.00 93.44 82 ASN A C 1
ATOM 669 O O . ASN A 1 82 ? -2.390 -10.984 2.303 1.00 93.44 82 ASN A O 1
ATOM 673 N N . ASN A 1 83 ? -2.741 -9.368 3.820 1.00 92.19 83 ASN A N 1
ATOM 674 C CA . ASN A 1 83 ? -1.398 -9.313 4.403 1.00 92.19 83 ASN A CA 1
ATOM 675 C C . ASN A 1 83 ? -1.504 -9.192 5.940 1.00 92.19 83 ASN A C 1
ATOM 677 O O . ASN A 1 83 ? -2.579 -8.943 6.483 1.00 92.19 83 ASN A O 1
ATOM 681 N N . HIS A 1 84 ? -0.391 -9.308 6.664 1.00 89.56 84 HIS A N 1
ATOM 682 C CA . HIS A 1 84 ? -0.340 -9.272 8.134 1.00 89.56 84 HIS A CA 1
ATOM 683 C C . HIS A 1 84 ? 0.228 -7.953 8.678 1.00 89.56 84 HIS A C 1
ATOM 685 O O . HIS A 1 84 ? 1.136 -7.956 9.492 1.00 89.56 84 HIS A O 1
ATOM 691 N N . LEU A 1 85 ? -0.288 -6.820 8.208 1.00 85.69 85 LEU A N 1
ATOM 692 C CA . LEU A 1 85 ? 0.353 -5.503 8.279 1.00 85.69 85 LEU A CA 1
ATOM 693 C C . LEU A 1 85 ? 0.687 -4.919 9.667 1.00 85.69 85 LEU A C 1
ATOM 695 O O . LEU A 1 85 ? 1.361 -3.898 9.709 1.00 85.69 85 LEU A O 1
ATOM 699 N N . VAL A 1 86 ? 0.223 -5.452 10.789 1.00 79.69 86 VAL A N 1
ATOM 700 C CA . VAL A 1 86 ? 0.502 -4.873 12.120 1.00 79.69 86 VAL A CA 1
ATOM 701 C C . VAL A 1 86 ? 0.949 -5.966 13.097 1.00 79.69 86 VAL A C 1
ATOM 703 O O . VAL A 1 86 ? 0.849 -7.152 12.805 1.00 79.69 86 VAL A O 1
ATOM 706 N N . ASP A 1 87 ? 1.469 -5.596 14.259 1.00 70.88 87 ASP A N 1
ATOM 707 C CA . ASP A 1 87 ? 1.468 -6.489 15.418 1.00 70.88 87 ASP A CA 1
ATOM 708 C C . ASP A 1 87 ? 0.329 -6.042 16.343 1.00 70.88 87 ASP A C 1
ATOM 710 O O . ASP A 1 87 ? 0.212 -4.853 16.625 1.00 70.88 87 ASP A O 1
ATOM 714 N N . MET A 1 88 ? -0.569 -6.943 16.750 1.00 62.91 88 MET A N 1
ATOM 715 C CA . MET A 1 88 ? -1.837 -6.576 17.412 1.00 62.91 88 MET A CA 1
ATOM 716 C C . MET A 1 88 ? -1.642 -5.864 18.760 1.00 62.91 88 MET A C 1
ATOM 718 O O . MET A 1 88 ? -2.570 -5.224 19.253 1.00 62.91 88 MET A O 1
ATOM 722 N N . GLU A 1 89 ? -0.443 -5.942 19.334 1.00 64.31 89 GLU A N 1
ATOM 723 C CA . GLU A 1 89 ? -0.055 -5.220 20.550 1.00 64.31 89 GLU A CA 1
ATOM 724 C C . GLU A 1 89 ? 0.286 -3.738 20.299 1.00 64.31 89 GLU A C 1
ATOM 726 O O . GLU A 1 89 ? 0.462 -2.963 21.239 1.00 64.31 89 GLU A O 1
ATOM 731 N N . GLN A 1 90 ? 0.357 -3.310 19.037 1.00 67.62 90 GLN A N 1
ATOM 732 C CA . GLN A 1 90 ? 0.730 -1.952 18.667 1.00 67.62 90 GLN A CA 1
ATOM 733 C C . GLN A 1 90 ? -0.385 -0.928 18.931 1.00 67.62 90 GLN A C 1
ATOM 735 O O . GLN A 1 90 ? -1.562 -1.125 18.614 1.00 67.62 90 GLN A O 1
ATOM 740 N N . ASP A 1 91 ? 0.004 0.227 19.473 1.00 74.31 91 ASP A N 1
ATOM 741 C CA . ASP A 1 91 ? -0.878 1.375 19.654 1.00 74.31 91 ASP A CA 1
ATOM 742 C C . ASP A 1 91 ? -0.803 2.307 18.441 1.00 74.31 91 ASP A C 1
ATOM 744 O O . ASP A 1 91 ? 0.178 3.029 18.257 1.00 74.31 91 ASP A O 1
ATOM 748 N N . LEU A 1 92 ? -1.856 2.305 17.614 1.00 75.75 92 LEU A N 1
ATOM 749 C CA . LEU A 1 92 ? -1.911 3.119 16.400 1.00 75.75 92 LEU A CA 1
ATOM 750 C C . LEU A 1 92 ? -1.820 4.626 16.662 1.00 75.75 92 LEU A C 1
ATOM 752 O O . LEU A 1 92 ? -1.447 5.371 15.758 1.00 75.75 92 LEU A O 1
ATOM 756 N N . ASP A 1 93 ? -2.110 5.066 17.887 1.00 74.62 93 ASP A N 1
ATOM 757 C CA . ASP A 1 93 ? -2.059 6.477 18.276 1.00 74.62 93 ASP A CA 1
ATOM 758 C C . ASP A 1 93 ? -0.631 7.004 18.425 1.00 74.62 93 ASP A C 1
ATOM 760 O O . ASP A 1 93 ? -0.412 8.213 18.399 1.00 74.62 93 ASP A O 1
ATOM 764 N N . GLN A 1 94 ? 0.347 6.104 18.532 1.00 76.06 94 GLN A N 1
ATOM 765 C CA . GLN A 1 94 ? 1.761 6.453 18.641 1.00 76.06 94 GLN A CA 1
ATOM 766 C C . GLN A 1 94 ? 2.459 6.512 17.278 1.00 76.06 94 GLN A C 1
ATOM 768 O O . GLN A 1 94 ? 3.635 6.875 17.208 1.00 76.06 94 GLN A O 1
ATOM 773 N N . TYR A 1 95 ? 1.769 6.162 16.185 1.00 69.94 95 TYR A N 1
ATOM 774 C CA . TYR A 1 95 ? 2.369 6.176 14.856 1.00 69.94 95 TYR A CA 1
ATOM 775 C C . TYR A 1 95 ? 2.079 7.454 14.089 1.00 69.94 95 TYR A C 1
ATOM 777 O O . TYR A 1 95 ? 0.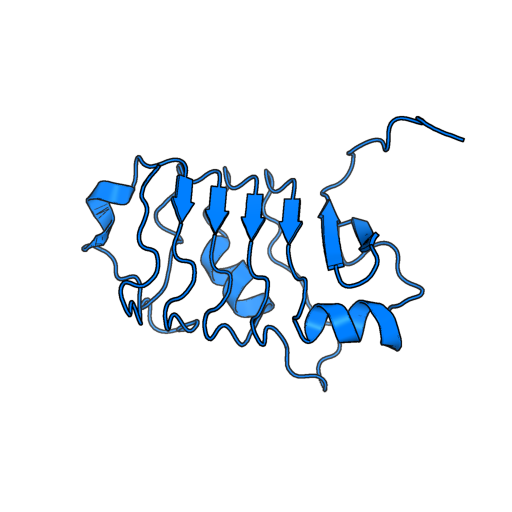942 7.807 13.779 1.00 69.94 95 TYR A O 1
ATOM 785 N N . GLU A 1 96 ? 3.164 8.084 13.661 1.00 68.25 96 GLU A N 1
ATOM 786 C CA . GLU A 1 96 ? 3.136 9.067 12.596 1.00 68.25 96 GLU A CA 1
ATOM 787 C C . GLU A 1 96 ? 3.267 8.334 11.254 1.00 68.25 96 GLU A C 1
ATOM 789 O O . GLU A 1 96 ? 4.324 7.793 10.907 1.00 68.25 96 GLU A O 1
ATOM 794 N N . PHE A 1 97 ? 2.162 8.244 10.511 1.00 69.94 97 PHE A N 1
ATOM 795 C CA . PHE A 1 97 ? 2.188 7.645 9.181 1.00 69.94 97 PHE A CA 1
ATOM 796 C C . PHE A 1 97 ? 2.867 8.585 8.194 1.00 69.94 97 PHE A C 1
ATOM 798 O O . PHE A 1 97 ? 2.629 9.791 8.186 1.00 69.94 97 PHE A O 1
ATOM 805 N N . VAL A 1 98 ? 3.653 8.008 7.286 1.00 74.62 98 VAL A N 1
ATOM 806 C CA . VAL A 1 98 ? 4.066 8.735 6.089 1.00 74.62 98 VAL A CA 1
ATOM 807 C C . VAL A 1 98 ? 2.819 9.025 5.258 1.00 74.62 98 VAL A C 1
ATOM 809 O O . VAL A 1 98 ? 2.124 8.108 4.816 1.00 74.62 98 VAL A O 1
ATOM 812 N N . ILE A 1 99 ? 2.542 10.307 5.039 1.00 75.06 99 ILE A N 1
ATOM 813 C CA . ILE A 1 99 ? 1.429 10.750 4.203 1.00 75.06 99 ILE A CA 1
ATOM 814 C C . ILE A 1 99 ? 1.880 10.722 2.741 1.00 75.06 99 ILE A C 1
ATOM 816 O O . ILE A 1 99 ? 2.868 11.359 2.361 1.00 75.06 99 ILE A O 1
ATOM 820 N N . LEU A 1 100 ? 1.149 9.976 1.912 1.00 83.81 100 LEU A N 1
ATOM 821 C CA . LEU A 1 100 ? 1.334 9.965 0.466 1.00 83.81 100 LEU A CA 1
ATOM 822 C C . LEU A 1 100 ? 0.377 11.004 -0.131 1.00 83.81 100 LEU A C 1
ATOM 824 O O . LEU A 1 100 ? -0.836 10.816 -0.067 1.00 83.81 100 LEU A O 1
ATOM 828 N N . PRO A 1 101 ? 0.886 12.118 -0.689 1.00 84.44 101 PRO A N 1
ATOM 829 C CA . PRO A 1 101 ? 0.061 13.297 -0.958 1.00 84.44 101 PRO A CA 1
ATOM 830 C C . PRO A 1 101 ? -1.036 13.052 -1.999 1.00 84.44 101 PRO A C 1
ATOM 832 O O . PRO A 1 101 ? -2.104 13.647 -1.901 1.00 84.44 101 PRO A O 1
ATOM 835 N N . SER A 1 102 ? -0.797 12.160 -2.964 1.00 89.38 102 SER A N 1
ATOM 836 C CA . SER A 1 102 ? -1.766 11.834 -4.018 1.00 89.38 102 SER A CA 1
ATOM 837 C C . SER A 1 102 ? -2.624 10.608 -3.711 1.00 89.38 102 SER A C 1
ATOM 839 O O . SER A 1 102 ? -3.473 10.266 -4.533 1.00 89.38 102 SER A O 1
ATOM 841 N N . LEU A 1 103 ? -2.418 9.937 -2.569 1.00 86.94 103 LEU A N 1
ATOM 842 C CA . LEU A 1 103 ? -3.098 8.681 -2.269 1.00 86.94 103 LEU A CA 1
ATOM 843 C C . LEU A 1 103 ? -4.578 8.949 -2.006 1.00 86.94 103 LEU A C 1
ATOM 845 O O . LEU A 1 103 ? -4.945 9.664 -1.076 1.00 86.94 103 LEU A O 1
ATOM 849 N N . LYS A 1 104 ? -5.425 8.376 -2.856 1.00 84.38 104 LYS A N 1
ATOM 850 C CA . LYS A 1 104 ? -6.884 8.510 -2.803 1.00 84.38 104 LYS A CA 1
ATOM 851 C C . LYS A 1 104 ? -7.535 7.279 -2.200 1.00 84.38 104 LYS A C 1
ATOM 853 O O . LYS A 1 104 ? -8.611 7.399 -1.634 1.00 84.38 104 LYS A O 1
ATOM 858 N N . TYR A 1 105 ? -6.903 6.122 -2.379 1.00 84.88 105 TYR A N 1
ATOM 859 C CA . TYR A 1 105 ? -7.466 4.830 -2.036 1.00 84.88 105 TYR A CA 1
ATOM 860 C C . TYR A 1 105 ? -6.386 3.889 -1.514 1.00 84.88 105 TYR A C 1
ATOM 862 O O . TYR A 1 105 ? -5.335 3.721 -2.143 1.00 84.88 105 TYR A O 1
ATOM 870 N N . ILE A 1 106 ? -6.683 3.209 -0.413 1.00 86.56 106 ILE A N 1
ATOM 871 C CA . ILE A 1 106 ? -5.929 2.033 0.009 1.00 86.56 106 ILE A CA 1
ATOM 872 C C . ILE A 1 106 ? -6.883 0.931 0.457 1.00 86.56 106 ILE A C 1
ATOM 874 O O . ILE A 1 106 ? -7.780 1.171 1.260 1.00 86.56 106 ILE A O 1
ATOM 878 N N . ASN A 1 107 ? -6.660 -0.280 -0.038 1.00 88.81 107 ASN A N 1
ATOM 879 C CA . ASN A 1 107 ? -7.377 -1.468 0.403 1.00 88.81 107 ASN A CA 1
ATOM 880 C C . ASN A 1 107 ? -6.537 -2.206 1.450 1.00 88.81 107 ASN A C 1
ATOM 882 O O . ASN A 1 107 ? -5.495 -2.773 1.118 1.00 88.81 107 ASN A O 1
ATOM 886 N N . ILE A 1 108 ? -6.993 -2.214 2.706 1.00 86.94 108 ILE A N 1
ATOM 887 C CA . ILE A 1 108 ? -6.389 -2.995 3.801 1.00 86.94 108 ILE A CA 1
ATOM 888 C C . ILE A 1 108 ? -7.298 -4.148 4.256 1.00 86.94 108 ILE A C 1
ATOM 890 O O . ILE A 1 108 ? -7.158 -4.647 5.371 1.00 86.94 108 ILE A O 1
ATOM 894 N N . SER A 1 109 ? -8.260 -4.575 3.435 1.00 87.00 109 SER A N 1
ATOM 895 C CA . SER A 1 109 ? -9.155 -5.690 3.779 1.00 87.00 109 SER A CA 1
ATOM 896 C C . SER A 1 109 ? -8.396 -6.976 4.107 1.00 87.00 109 SER A C 1
ATOM 898 O O . SER A 1 109 ? -7.305 -7.229 3.594 1.00 87.00 109 SER A O 1
ATOM 900 N N . ASN A 1 110 ? -8.970 -7.797 4.989 1.00 88.69 110 ASN A N 1
ATOM 901 C CA . ASN A 1 110 ? -8.361 -9.054 5.442 1.00 88.69 110 ASN A CA 1
ATOM 902 C C . ASN A 1 110 ? -6.922 -8.881 5.962 1.00 88.69 110 ASN A C 1
ATOM 904 O O . ASN A 1 110 ? -6.054 -9.723 5.738 1.00 88.69 110 ASN A O 1
ATOM 908 N N . THR A 1 111 ? -6.664 -7.764 6.637 1.00 87.94 111 THR A N 1
ATOM 909 C CA . THR A 1 111 ? -5.429 -7.529 7.380 1.00 87.94 111 THR A CA 1
ATOM 910 C C . THR A 1 111 ? -5.759 -7.404 8.857 1.00 87.94 111 THR A C 1
ATOM 912 O O . THR A 1 111 ? -6.885 -7.095 9.254 1.00 87.94 111 THR A O 1
ATOM 915 N N . ASN A 1 112 ? -4.764 -7.603 9.704 1.00 87.88 112 ASN A N 1
ATOM 916 C CA . ASN A 1 112 ? -4.945 -7.445 11.137 1.00 87.88 112 ASN A CA 1
ATOM 917 C C . ASN A 1 112 ? -5.013 -5.968 11.582 1.00 87.88 112 ASN A C 1
ATOM 919 O O . ASN A 1 112 ? -5.624 -5.679 12.606 1.00 87.88 112 ASN A O 1
ATOM 923 N N . ILE A 1 113 ? -4.512 -5.012 10.785 1.00 84.38 113 ILE A N 1
ATOM 924 C CA . ILE A 1 113 ? -4.806 -3.585 11.012 1.00 84.38 113 ILE A CA 1
ATOM 925 C C . ILE A 1 113 ? -6.290 -3.275 10.776 1.00 84.38 113 ILE A C 1
ATOM 927 O O . ILE A 1 113 ? -6.883 -2.543 11.563 1.00 84.38 113 ILE A O 1
ATOM 931 N N . ALA A 1 114 ? -6.927 -3.873 9.761 1.00 84.25 114 ALA A N 1
ATOM 932 C CA . ALA A 1 114 ? -8.369 -3.718 9.561 1.00 84.25 114 ALA A CA 1
ATOM 933 C C . ALA A 1 114 ? -9.170 -4.274 10.748 1.00 84.25 114 ALA A C 1
ATOM 935 O O . ALA A 1 114 ? -10.119 -3.629 11.193 1.00 84.25 114 ALA A O 1
ATOM 936 N N . LEU A 1 115 ? -8.754 -5.415 11.311 1.00 83.81 115 LEU A N 1
ATOM 937 C CA . LEU A 1 115 ? -9.339 -5.956 12.542 1.00 83.81 115 LEU A CA 1
ATOM 938 C C . LEU A 1 115 ? -9.213 -4.956 13.703 1.00 83.81 115 LEU A C 1
ATOM 940 O O . LEU A 1 115 ? -10.214 -4.577 14.306 1.00 83.81 115 LEU A O 1
ATOM 944 N N . LEU A 1 116 ? -8.005 -4.443 13.950 1.00 83.50 116 LEU A N 1
ATOM 945 C CA . LEU A 1 116 ? -7.742 -3.470 15.014 1.00 83.50 116 LEU A CA 1
ATOM 946 C C . LEU A 1 116 ? -8.577 -2.181 14.854 1.00 83.50 116 LEU A C 1
ATOM 948 O O . LEU A 1 116 ? -9.071 -1.626 15.841 1.00 83.50 116 LEU A O 1
ATOM 952 N N . LEU A 1 117 ? -8.782 -1.721 13.616 1.00 81.69 117 LEU A N 1
ATOM 953 C CA . LEU A 1 117 ? -9.610 -0.554 13.291 1.00 81.69 117 LEU A CA 1
ATOM 954 C C . LEU A 1 117 ? -11.112 -0.784 13.469 1.00 81.69 117 LEU A C 1
ATOM 956 O O . LEU A 1 117 ? -11.842 0.169 13.764 1.00 81.69 117 LEU A O 1
ATOM 960 N N . ASN A 1 118 ? -11.568 -2.022 13.285 1.00 83.12 118 ASN A N 1
ATOM 961 C CA . ASN A 1 118 ? -12.960 -2.429 13.471 1.00 83.12 118 ASN A CA 1
ATOM 962 C C . ASN A 1 118 ? -13.285 -2.801 14.922 1.00 83.12 118 ASN A C 1
ATOM 964 O O . ASN A 1 118 ? -14.451 -2.776 15.312 1.00 83.12 118 ASN A O 1
ATOM 968 N N . GLU A 1 119 ? -12.271 -3.088 15.735 1.00 84.94 119 GLU A N 1
ATOM 969 C CA . GLU A 1 119 ? -12.425 -3.411 17.150 1.00 84.94 119 GLU A CA 1
ATOM 970 C C . GLU A 1 119 ? -12.023 -2.223 18.035 1.00 84.94 119 GLU A C 1
ATOM 972 O O . GLU A 1 119 ? -12.870 -1.410 18.421 1.00 84.94 119 GLU A O 1
ATOM 977 N N . LYS A 1 120 ? -10.725 -2.084 18.333 1.00 84.50 120 LYS A N 1
ATOM 978 C CA . LYS A 1 120 ? -10.177 -1.095 19.277 1.00 84.50 120 LYS A CA 1
ATOM 979 C C . LYS A 1 120 ? -10.455 0.345 18.840 1.00 84.50 120 LYS A C 1
ATOM 981 O O . LYS A 1 120 ? -10.861 1.168 19.659 1.00 84.50 120 LYS A O 1
ATOM 986 N N . TYR A 1 121 ? -10.296 0.646 17.551 1.00 83.69 121 TYR A N 1
ATOM 987 C CA . TYR A 1 121 ? -10.466 2.004 17.013 1.00 83.69 121 TYR A CA 1
ATOM 988 C C . TYR A 1 121 ? -11.803 2.219 16.296 1.00 83.69 121 TYR A C 1
ATOM 990 O O . TYR A 1 121 ? -11.931 3.179 15.541 1.00 83.69 121 TYR A O 1
ATOM 998 N N . LYS A 1 122 ? -12.827 1.388 16.543 1.00 85.88 122 LYS A N 1
ATOM 999 C CA . LYS A 1 122 ? -14.141 1.483 15.869 1.00 85.88 122 LYS A CA 1
ATOM 1000 C C . LYS A 1 122 ? -14.828 2.847 15.977 1.00 85.88 122 LYS A C 1
ATOM 1002 O O . LYS A 1 122 ? -15.642 3.203 15.137 1.00 85.88 122 LYS A O 1
ATOM 1007 N N . HIS A 1 123 ? -14.497 3.600 17.023 1.00 85.31 123 HIS A N 1
ATOM 1008 C CA . HIS A 1 123 ? -15.019 4.934 17.304 1.00 85.31 123 HIS A CA 1
ATOM 1009 C C . HIS A 1 123 ? -14.252 6.051 16.571 1.00 85.31 123 HIS A C 1
ATOM 1011 O O . HIS A 1 123 ? -14.695 7.197 16.573 1.00 85.31 123 HIS A O 1
ATOM 1017 N N . LYS A 1 124 ? -13.099 5.746 15.959 1.00 82.75 124 LYS A N 1
ATOM 1018 C CA . LYS A 1 124 ? -12.304 6.708 15.190 1.00 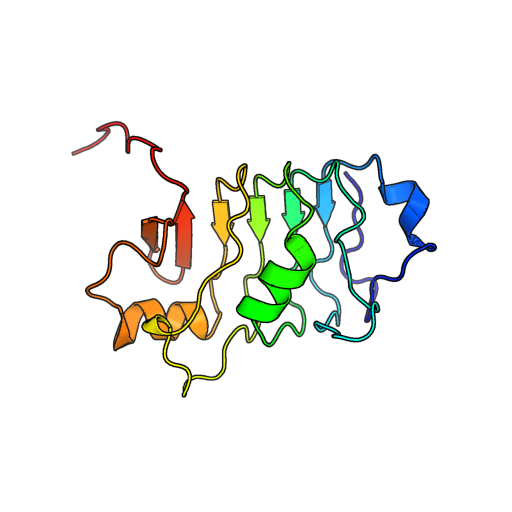82.75 124 LYS A CA 1
ATOM 1019 C C . LYS A 1 124 ? -12.699 6.654 13.722 1.00 82.75 124 LYS A C 1
ATOM 1021 O O . LYS A 1 124 ? -12.568 5.619 13.072 1.00 82.75 124 LYS A O 1
ATOM 1026 N N . ASN A 1 125 ? -13.141 7.786 13.190 1.00 80.62 125 ASN A N 1
ATOM 1027 C CA . ASN A 1 125 ? -13.433 7.951 11.761 1.00 80.62 125 ASN A CA 1
ATOM 1028 C C . ASN A 1 125 ? -12.258 8.565 10.995 1.00 80.62 125 ASN A C 1
ATOM 1030 O O . ASN A 1 125 ? -12.285 8.635 9.773 1.00 80.62 125 ASN A O 1
ATOM 1034 N N . ILE A 1 126 ? -11.225 8.997 11.719 1.00 78.75 126 ILE A N 1
ATOM 1035 C CA . ILE A 1 126 ? -9.998 9.566 11.177 1.00 78.75 126 ILE A CA 1
ATOM 1036 C C . ILE A 1 126 ? -8.832 8.914 11.914 1.00 78.75 126 ILE A C 1
ATOM 1038 O O . ILE A 1 126 ? -8.845 8.821 13.145 1.00 78.75 126 ILE A O 1
ATOM 1042 N N . LEU A 1 127 ? -7.830 8.475 11.161 1.00 73.31 127 LEU A N 1
ATOM 1043 C CA . LEU A 1 127 ? -6.538 8.066 11.689 1.00 73.31 127 LEU A CA 1
ATOM 1044 C C . LEU A 1 127 ? -5.464 8.912 11.010 1.00 73.31 127 LEU A C 1
ATOM 1046 O O . LEU A 1 127 ? -5.273 8.834 9.795 1.00 73.31 127 LEU A O 1
ATOM 1050 N N . ASN A 1 128 ? -4.772 9.726 11.808 1.00 73.88 128 ASN A N 1
ATOM 1051 C CA . ASN A 1 128 ? -3.876 10.768 11.313 1.00 73.88 128 ASN A CA 1
ATOM 1052 C C . ASN A 1 128 ? -4.635 11.735 10.373 1.00 73.88 128 ASN A C 1
ATOM 1054 O O . ASN A 1 128 ? -5.552 12.411 10.828 1.00 73.88 128 ASN A O 1
ATOM 1058 N N . THR A 1 129 ? -4.300 11.791 9.085 1.00 71.44 129 THR A N 1
ATOM 1059 C CA . THR A 1 129 ? -4.960 12.644 8.076 1.00 71.44 129 THR A CA 1
ATOM 1060 C C . THR A 1 129 ? -5.935 11.891 7.175 1.00 71.44 129 THR A C 1
ATOM 1062 O O . THR A 1 129 ? -6.577 12.493 6.315 1.00 71.44 129 THR A O 1
ATOM 1065 N N . TYR A 1 130 ? -6.070 10.580 7.369 1.00 72.69 130 TYR A N 1
ATOM 1066 C CA . TYR A 1 130 ? -6.895 9.748 6.515 1.00 72.69 130 TYR A CA 1
ATOM 1067 C C . TYR A 1 130 ? -8.254 9.449 7.153 1.00 72.69 130 TYR A C 1
ATOM 1069 O O . TYR A 1 130 ? -8.332 8.987 8.296 1.00 72.69 130 TYR A O 1
ATOM 1077 N N . ASN A 1 131 ? -9.325 9.638 6.383 1.00 74.19 131 ASN A N 1
ATOM 1078 C CA . ASN A 1 131 ? -10.656 9.156 6.740 1.00 74.19 131 ASN A CA 1
ATOM 1079 C C . ASN A 1 131 ? -10.679 7.632 6.685 1.00 74.19 131 ASN A C 1
ATOM 1081 O O . ASN A 1 131 ? -10.249 7.056 5.690 1.00 74.19 131 ASN A O 1
ATOM 1085 N N . ILE A 1 132 ? -11.222 7.002 7.721 1.00 75.38 132 ILE A N 1
ATOM 1086 C CA . ILE A 1 132 ? -11.438 5.561 7.783 1.00 75.38 132 ILE A CA 1
ATOM 1087 C C . ILE A 1 132 ? -12.851 5.280 7.284 1.00 75.38 132 ILE A C 1
ATOM 1089 O O . ILE A 1 132 ? -13.829 5.591 7.968 1.00 75.38 132 ILE A O 1
ATOM 1093 N N . VAL A 1 133 ? -12.963 4.657 6.119 1.00 73.94 133 VAL A N 1
ATOM 1094 C CA . VAL A 1 133 ? -14.236 4.147 5.608 1.00 73.94 133 VAL A CA 1
ATOM 1095 C C . VAL A 1 133 ? -14.282 2.653 5.877 1.00 73.94 133 VAL A C 1
ATOM 1097 O O . VAL A 1 133 ? -13.383 1.909 5.496 1.00 73.94 133 VAL A O 1
ATOM 1100 N N . ARG A 1 134 ? -15.318 2.217 6.591 1.00 72.00 134 ARG A N 1
ATOM 1101 C CA . ARG A 1 134 ? -15.536 0.811 6.934 1.00 72.00 134 ARG A CA 1
ATOM 1102 C C . ARG A 1 134 ? -16.660 0.281 6.059 1.00 72.00 134 ARG A C 1
ATOM 1104 O O . ARG A 1 134 ? -17.780 0.778 6.148 1.00 72.00 134 ARG A O 1
ATOM 1111 N N . HIS A 1 135 ? -16.377 -0.732 5.256 1.00 67.88 135 HIS A N 1
ATOM 1112 C CA . HIS A 1 135 ? -17.404 -1.569 4.644 1.00 67.88 135 HIS A CA 1
ATOM 1113 C C . HIS A 1 135 ? -17.383 -2.946 5.317 1.00 67.88 135 HIS A C 1
ATOM 1115 O O . HIS A 1 135 ? -16.435 -3.287 6.029 1.00 67.88 135 HIS A O 1
ATOM 1121 N N . ASN A 1 136 ? -18.422 -3.758 5.112 1.00 49.47 136 ASN A N 1
ATOM 1122 C CA . ASN A 1 136 ? -18.434 -5.131 5.618 1.00 49.47 136 ASN A CA 1
ATOM 1123 C C . ASN A 1 136 ? -17.189 -5.880 5.099 1.00 49.47 136 ASN A C 1
ATOM 1125 O O . ASN A 1 136 ? -17.088 -6.172 3.911 1.00 49.47 136 ASN A O 1
ATOM 1129 N N . ASN A 1 137 ? -16.253 -6.167 6.011 1.00 44.72 137 ASN A N 1
ATOM 1130 C CA . ASN A 1 137 ? -14.954 -6.827 5.810 1.00 44.72 137 ASN A CA 1
ATOM 1131 C C . ASN A 1 137 ? -13.841 -6.014 5.114 1.00 44.72 137 ASN A C 1
ATOM 1133 O O . ASN A 1 137 ? -12.754 -6.558 4.897 1.00 44.72 137 ASN A O 1
ATOM 1137 N N . THR A 1 138 ? -14.030 -4.723 4.823 1.00 50.62 138 THR A N 1
ATOM 1138 C CA . THR A 1 138 ? -12.965 -3.874 4.259 1.00 50.62 138 THR A CA 1
ATOM 1139 C C . THR A 1 138 ? -12.827 -2.558 5.021 1.00 50.62 138 THR A C 1
ATOM 1141 O O . THR A 1 138 ? -13.802 -1.976 5.493 1.00 50.62 138 THR A O 1
ATOM 1144 N N . VAL A 1 139 ? -11.587 -2.100 5.180 1.00 55.62 139 VAL A N 1
ATOM 1145 C CA . VAL A 1 139 ? -11.293 -0.754 5.671 1.00 55.62 139 VAL A CA 1
ATOM 1146 C C . VAL A 1 139 ? -10.511 -0.043 4.579 1.00 55.62 139 VAL A C 1
ATOM 1148 O O . VAL A 1 139 ? -9.570 -0.608 4.017 1.00 55.62 139 VAL A O 1
ATOM 1151 N N . GLU A 1 140 ? -10.930 1.170 4.256 1.00 60.59 140 GLU A N 1
ATOM 1152 C CA . GLU A 1 140 ? -10.343 1.998 3.212 1.00 60.59 140 GLU A CA 1
ATOM 1153 C C . GLU A 1 140 ? -9.936 3.353 3.787 1.00 60.59 140 GLU A C 1
ATOM 1155 O O . GLU A 1 140 ? -10.589 3.867 4.699 1.00 60.59 140 GLU A O 1
ATOM 1160 N N . TYR A 1 141 ? -8.856 3.933 3.255 1.00 56.75 141 TYR A N 1
ATOM 1161 C CA . TYR A 1 141 ? -8.413 5.274 3.631 1.00 56.75 141 TYR A CA 1
ATOM 1162 C C . TYR A 1 141 ? -8.563 6.269 2.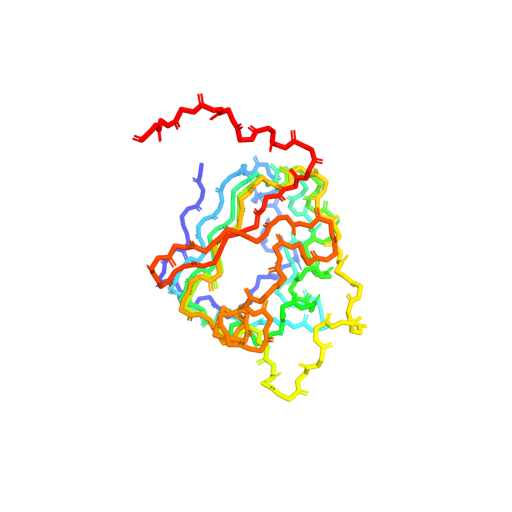481 1.00 56.75 141 TYR A C 1
ATOM 1164 O O . TYR A 1 141 ? -8.145 5.985 1.358 1.00 56.75 141 TYR A O 1
ATOM 1172 N N . TYR A 1 142 ? -9.076 7.460 2.802 1.00 54.03 142 TYR A N 1
ATOM 1173 C CA . TYR A 1 142 ? -9.201 8.590 1.876 1.00 54.03 142 TYR A CA 1
ATOM 1174 C C . TYR A 1 142 ? -8.517 9.831 2.455 1.00 54.03 142 TYR A C 1
ATOM 1176 O O . TYR A 1 142 ? -8.703 10.152 3.629 1.00 54.03 142 TYR A O 1
ATOM 1184 N N . ASN A 1 143 ? -7.739 10.544 1.639 1.0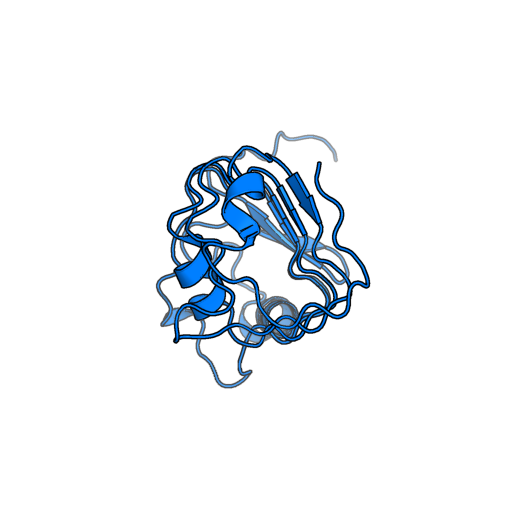0 45.53 143 ASN A N 1
ATOM 1185 C CA . ASN A 1 143 ? -7.118 11.809 2.035 1.00 45.53 143 ASN A CA 1
ATOM 1186 C C . ASN A 1 143 ? -8.154 12.956 2.005 1.00 45.53 143 ASN A C 1
ATOM 1188 O O . ASN A 1 143 ? -9.012 13.016 1.116 1.00 45.53 143 ASN A O 1
ATOM 1192 N N . ILE A 1 144 ? -8.105 13.860 2.984 1.00 49.97 144 ILE A N 1
ATOM 1193 C CA . ILE A 1 144 ? -9.035 14.996 3.096 1.00 49.97 144 ILE A CA 1
ATOM 1194 C C . ILE A 1 144 ? -8.585 16.126 2.142 1.00 49.97 144 ILE A C 1
ATOM 1196 O O . ILE A 1 144 ? -7.397 16.445 2.119 1.00 49.97 144 ILE A O 1
ATOM 1200 N N . PRO A 1 145 ? -9.497 16.770 1.376 1.00 44.56 145 PRO A N 1
ATOM 1201 C CA . PRO A 1 145 ? -10.948 16.710 1.489 1.00 44.56 145 PRO A CA 1
ATOM 1202 C C . PRO A 1 145 ? -11.579 16.067 0.250 1.00 44.56 145 PRO A C 1
ATOM 1204 O O . PRO A 1 145 ? -12.049 16.761 -0.653 1.00 44.56 145 PRO A O 1
ATOM 1207 N N . TYR A 1 146 ? -11.680 14.738 0.217 1.00 39.22 146 TYR A N 1
ATOM 1208 C CA . TYR A 1 146 ? -12.764 14.137 -0.557 1.00 39.22 146 TYR A CA 1
ATOM 1209 C C . TYR A 1 146 ? -14.073 14.461 0.174 1.00 39.22 146 TYR A C 1
ATOM 1211 O O . TYR A 1 146 ? -14.408 13.843 1.184 1.00 39.22 146 TYR A O 1
ATOM 1219 N N . ARG A 1 147 ? -14.790 15.493 -0.297 1.00 37.62 147 ARG A N 1
ATOM 1220 C CA . ARG A 1 147 ? -16.218 15.646 0.004 1.00 37.62 147 ARG A CA 1
ATOM 1221 C C . ARG A 1 147 ? -16.860 14.317 -0.378 1.00 37.62 147 ARG A C 1
ATOM 1223 O O . ARG A 1 147 ? -16.843 13.957 -1.553 1.00 37.62 147 ARG A O 1
ATOM 1230 N N . ILE A 1 148 ? -17.417 13.608 0.599 1.00 41.81 148 ILE A N 1
ATOM 1231 C CA . ILE A 1 148 ? -18.471 12.641 0.319 1.00 41.81 148 ILE A CA 1
ATOM 1232 C C . ILE A 1 148 ? -19.567 13.501 -0.305 1.00 41.81 148 ILE A C 1
ATOM 1234 O O . ILE A 1 148 ? -20.219 14.279 0.387 1.00 41.81 148 ILE A O 1
ATOM 1238 N N . SER A 1 149 ? -19.656 13.504 -1.632 1.00 34.72 149 SER A N 1
ATOM 1239 C CA . SER A 1 149 ? -20.798 14.091 -2.307 1.00 34.72 149 SER A CA 1
ATOM 1240 C C . SER A 1 149 ? -22.020 13.360 -1.779 1.00 34.72 149 SER A C 1
ATOM 1242 O O . SER A 1 149 ? -22.104 12.139 -1.898 1.00 34.72 149 SER A O 1
ATOM 1244 N N . GLU A 1 150 ? -22.902 14.122 -1.154 1.00 37.09 150 GLU A N 1
ATOM 1245 C CA . GLU A 1 150 ? -24.208 13.724 -0.657 1.00 37.09 150 GLU A CA 1
ATOM 1246 C C . GLU A 1 150 ? -25.022 13.076 -1.789 1.00 37.09 150 GLU A C 1
ATOM 1248 O O . GLU A 1 150 ? -25.715 13.764 -2.523 1.00 37.09 150 GLU A O 1
ATOM 1253 N N . TYR A 1 151 ? -24.898 11.763 -1.968 1.00 32.69 151 TYR A N 1
ATOM 1254 C CA . TYR A 1 151 ? -25.753 10.910 -2.800 1.00 32.69 151 TYR A CA 1
ATOM 1255 C C . TYR A 1 151 ? -25.572 9.484 -2.247 1.00 32.69 151 TYR A C 1
ATOM 1257 O O . TYR A 1 151 ? -24.469 8.955 -2.300 1.00 32.69 151 TYR A O 1
ATOM 1265 N N . ASN A 1 152 ? -26.535 8.784 -1.656 1.00 33.06 152 ASN A N 1
ATOM 1266 C CA . ASN A 1 152 ? -27.980 8.919 -1.617 1.00 33.06 152 ASN A CA 1
ATOM 1267 C C . ASN A 1 152 ? -28.503 8.390 -0.270 1.00 33.06 152 ASN A C 1
ATOM 1269 O O . ASN A 1 152 ? -27.823 7.621 0.409 1.00 33.06 152 ASN A O 1
ATOM 1273 N N . ILE A 1 153 ? -29.712 8.855 0.039 1.00 36.28 153 ILE A N 1
ATOM 1274 C CA . ILE A 1 153 ? -30.649 8.457 1.100 1.00 36.28 153 ILE A CA 1
ATOM 1275 C C . ILE A 1 153 ? -30.774 6.933 1.214 1.00 36.28 153 ILE A C 1
ATOM 1277 O O . ILE A 1 153 ? -30.815 6.276 0.148 1.00 36.28 153 ILE A O 1
#

Organism: NCBI:txid580058

InterPro domains:
  IPR032675 Leucine-rich repeat domain superfamily [G3DSA:3.80.10.10] (1-125)

Radius of gyration: 15.35 Å; chains: 1; bounding box: 49×33×37 Å